Protein AF-A0A9Q0BCZ9-F1 (afdb_monomer_lite)

Organism: NCBI:txid2686198

Sequence (174 aa):
MVPAHARDNSTVIPVLLLKTESIPTDAYRELFSSAADPVFDPRFVPVLQHRFEDTGLANFENLISHKQISDDVVSKYGGIIFTSQRAVEAFTKLVNESTGCDGMLKGLGILDPQTGQALPTEERRSRTYVVTIGPTTQQFLRDSFGFEPDASAEKPSPQGVWESIQNHRNSRTR

Secondary structure (DSSP, 8-state):
-----------EEEEEE-SPPPSS--HHHHHHHH-BTTEEEEEE---------HHHHHHHHHHHHTT-BSSSTT-SBSEEEE-SHHHHHHHHHHHHHGGGSTTHHHHHTSB-TTT-SBPPGGG-SS--EEEEESHHHHHHHHHHHSPPPSEEESSSSHHHHHHHHHHHHHHT--

Radius of gyration: 24.17 Å; chains: 1; bounding box: 56×28×89 Å

Foldseek 3Di:
DDDDDDPPPQPEAEDEDAADADPPHHPVCVVQCPDRVNRYDYDYDHNDDDDDDVVVLVVVQVLLLQLLFFCDPNRVHHADEALDVSSVVSVLVSLVVCLVPQRRCVSQLQADSPPQAGDDPVSSPTDHAYEYEAPVSQVSCCVSHVDGGLFYFNHSDPVSRVVRVVVSVVVVVD

Structure (mmCIF, N/CA/C/O backbone):
data_AF-A0A9Q0BCZ9-F1
#
_entry.id   AF-A0A9Q0BCZ9-F1
#
loop_
_atom_site.group_PDB
_atom_site.id
_atom_site.type_symbol
_atom_site.label_atom_id
_atom_site.label_alt_id
_atom_site.label_comp_id
_atom_site.label_asym_id
_atom_site.label_entity_id
_atom_site.label_seq_id
_atom_site.pdbx_PDB_ins_code
_atom_site.Cartn_x
_atom_site.Cartn_y
_atom_site.Cartn_z
_atom_site.occupancy
_atom_site.B_iso_or_equiv
_atom_site.auth_seq_id
_atom_site.auth_comp_id
_atom_site.auth_asym_id
_atom_site.auth_atom_id
_atom_site.pdbx_PDB_model_num
ATOM 1 N N . MET A 1 1 ? 32.963 -13.411 -62.366 1.00 37.75 1 MET A N 1
ATOM 2 C CA . MET A 1 1 ? 33.061 -12.272 -61.431 1.00 37.75 1 MET A CA 1
ATOM 3 C C . MET A 1 1 ? 31.634 -11.876 -61.078 1.00 37.75 1 MET A C 1
ATOM 5 O O . MET A 1 1 ? 30.936 -11.377 -61.946 1.00 37.75 1 MET A O 1
ATOM 9 N N . VAL A 1 2 ? 31.159 -12.255 -59.889 1.00 36.53 2 VAL A N 1
ATOM 10 C CA . VAL A 1 2 ? 29.781 -12.016 -59.408 1.00 36.53 2 VAL A CA 1
ATOM 11 C C . VAL A 1 2 ? 29.859 -10.906 -58.350 1.00 36.53 2 VAL A C 1
ATOM 13 O O . VAL A 1 2 ? 30.823 -10.929 -57.581 1.00 36.53 2 VAL A O 1
ATOM 16 N N . PRO A 1 3 ? 28.943 -9.918 -58.306 1.00 42.47 3 PRO A N 1
ATOM 17 C CA . PRO A 1 3 ? 29.076 -8.784 -57.397 1.00 42.47 3 PRO A CA 1
ATOM 18 C C . PRO A 1 3 ? 28.931 -9.241 -55.945 1.00 42.47 3 PRO A C 1
ATOM 20 O O . PRO A 1 3 ? 28.056 -10.044 -55.623 1.00 42.47 3 PRO A O 1
ATOM 23 N N . ALA A 1 4 ? 29.783 -8.707 -55.071 1.00 43.56 4 ALA A N 1
ATOM 24 C CA . ALA A 1 4 ? 29.670 -8.889 -53.635 1.00 43.56 4 ALA A CA 1
ATOM 25 C C . ALA A 1 4 ? 28.330 -8.313 -53.152 1.00 43.56 4 ALA A C 1
ATOM 27 O O . ALA A 1 4 ? 28.047 -7.132 -53.352 1.00 43.56 4 ALA A O 1
ATOM 28 N N . HIS A 1 5 ? 27.503 -9.146 -52.520 1.00 42.38 5 HIS A N 1
ATOM 29 C CA . HIS A 1 5 ? 26.368 -8.668 -51.742 1.00 42.38 5 HIS A CA 1
ATOM 30 C C . HIS A 1 5 ? 26.903 -7.786 -50.613 1.00 42.38 5 HIS A C 1
ATOM 32 O O . HIS A 1 5 ? 27.572 -8.272 -49.699 1.00 42.38 5 HIS A O 1
ATOM 38 N N . ALA A 1 6 ? 26.634 -6.483 -50.704 1.00 45.16 6 ALA A N 1
ATOM 39 C CA . ALA A 1 6 ? 26.772 -5.574 -49.582 1.00 45.16 6 ALA A CA 1
ATOM 40 C C . ALA A 1 6 ? 25.932 -6.142 -48.431 1.00 45.16 6 ALA A C 1
ATOM 42 O O . ALA A 1 6 ? 24.726 -6.338 -48.577 1.00 45.16 6 ALA A O 1
ATOM 43 N N . ARG A 1 7 ? 26.581 -6.489 -47.317 1.00 46.19 7 ARG A N 1
ATOM 44 C CA . ARG A 1 7 ? 25.869 -6.842 -46.091 1.00 46.19 7 ARG A CA 1
ATOM 45 C C . ARG A 1 7 ? 25.206 -5.568 -45.588 1.00 46.19 7 ARG A C 1
ATOM 47 O O . ARG A 1 7 ? 25.903 -4.625 -45.227 1.00 46.19 7 ARG A O 1
ATOM 54 N N . ASP A 1 8 ? 23.883 -5.550 -45.617 1.00 54.41 8 ASP A N 1
ATOM 55 C CA . ASP A 1 8 ? 23.080 -4.558 -44.917 1.00 54.41 8 ASP A CA 1
ATOM 56 C C . ASP A 1 8 ? 23.376 -4.700 -43.416 1.00 54.41 8 ASP A C 1
ATOM 58 O O . ASP A 1 8 ? 23.140 -5.757 -42.829 1.00 54.41 8 ASP A O 1
ATOM 62 N N . ASN A 1 9 ? 24.051 -3.708 -42.835 1.00 55.34 9 ASN A N 1
ATOM 63 C CA . ASN A 1 9 ? 24.723 -3.838 -41.540 1.00 55.34 9 ASN A CA 1
ATOM 64 C C . ASN A 1 9 ? 23.962 -3.155 -40.394 1.00 55.34 9 ASN A C 1
ATOM 66 O O . ASN A 1 9 ? 24.566 -2.847 -39.371 1.00 55.34 9 ASN A O 1
ATOM 70 N N . SER A 1 10 ? 22.648 -2.934 -40.518 1.00 61.19 10 SER A N 1
ATOM 71 C CA . SER A 1 10 ? 21.818 -2.579 -39.362 1.00 61.19 10 SER A CA 1
ATOM 72 C C . SER A 1 10 ? 21.492 -3.849 -38.571 1.00 61.19 10 SER A C 1
ATOM 74 O O . SER A 1 10 ? 20.451 -4.483 -38.763 1.00 61.19 10 SER A O 1
ATOM 76 N N . THR A 1 11 ? 22.410 -4.277 -37.706 1.00 78.12 11 THR A N 1
ATOM 77 C CA . THR A 1 11 ? 22.165 -5.388 -36.780 1.00 78.12 11 THR A CA 1
ATOM 78 C C . THR A 1 11 ? 21.090 -4.982 -35.780 1.00 78.12 11 THR A C 1
ATOM 80 O O . THR A 1 11 ? 21.374 -4.284 -34.809 1.00 78.12 11 THR A O 1
ATOM 83 N N . VAL A 1 12 ? 19.853 -5.413 -36.031 1.00 88.81 12 VAL A N 1
ATOM 84 C CA . VAL A 1 12 ? 18.756 -5.297 -35.069 1.00 88.81 12 VAL A CA 1
ATOM 85 C C . VAL A 1 12 ? 18.973 -6.327 -33.962 1.00 88.81 12 VAL A C 1
ATOM 87 O O . VAL A 1 12 ? 19.030 -7.530 -34.228 1.00 88.81 12 VAL A O 1
ATOM 90 N N . ILE A 1 13 ? 19.097 -5.866 -32.721 1.00 93.94 13 ILE A N 1
ATOM 91 C CA . ILE A 1 13 ? 19.322 -6.705 -31.544 1.00 93.94 13 ILE A CA 1
ATOM 92 C C . ILE A 1 13 ? 18.010 -6.821 -30.755 1.00 93.94 13 ILE A C 1
ATOM 94 O O . ILE A 1 13 ? 17.564 -5.831 -30.170 1.00 93.94 13 ILE A O 1
ATOM 98 N N . PRO A 1 14 ? 17.382 -8.009 -30.684 1.00 93.81 14 PRO A N 1
ATOM 99 C CA . PRO A 1 14 ? 16.197 -8.201 -29.859 1.00 93.81 14 PRO A CA 1
ATOM 100 C C . PRO A 1 14 ? 16.554 -8.162 -28.367 1.00 93.81 14 PRO A C 1
ATOM 102 O O . PRO A 1 14 ? 17.489 -8.833 -27.926 1.00 93.81 14 PRO A O 1
ATOM 105 N N . VAL A 1 15 ? 15.776 -7.419 -27.578 1.00 94.88 15 VAL A N 1
ATOM 106 C CA . VAL A 1 15 ? 15.953 -7.279 -26.124 1.00 94.88 15 VAL A CA 1
ATOM 107 C C . VAL A 1 15 ? 14.682 -7.731 -25.418 1.00 94.88 15 VAL A C 1
ATOM 109 O O . VAL A 1 15 ? 13.626 -7.126 -25.583 1.00 94.88 15 VAL A O 1
ATOM 112 N N . LEU A 1 16 ? 14.767 -8.790 -24.611 1.00 96.31 16 LEU A N 1
ATOM 113 C CA . LEU A 1 16 ? 13.641 -9.228 -23.786 1.00 96.31 16 LEU A CA 1
ATOM 114 C C . LEU A 1 16 ? 13.569 -8.397 -22.503 1.00 96.31 16 LEU A C 1
ATOM 116 O O . LEU A 1 16 ? 14.488 -8.410 -21.686 1.00 96.31 16 LEU A O 1
ATOM 120 N N . LEU A 1 17 ? 12.447 -7.712 -22.310 1.00 95.00 17 LEU A N 1
ATOM 121 C CA . LEU A 1 17 ? 12.127 -6.966 -21.102 1.00 95.00 17 LEU A CA 1
ATOM 122 C C . LEU A 1 17 ? 11.196 -7.815 -20.235 1.00 95.00 17 LEU A C 1
ATOM 124 O O . LEU A 1 17 ? 10.010 -7.950 -20.525 1.00 95.00 17 LEU A O 1
ATOM 128 N N . LEU A 1 18 ? 11.740 -8.390 -19.163 1.00 93.69 18 LEU A N 1
ATOM 129 C CA . LEU A 1 18 ? 11.027 -9.245 -18.208 1.00 93.69 18 LEU A CA 1
ATOM 130 C C . LEU A 1 18 ? 10.148 -8.429 -17.241 1.00 93.69 18 LEU A C 1
ATOM 132 O O . LEU A 1 18 ? 10.306 -8.478 -16.021 1.00 93.69 18 LEU A O 1
ATOM 136 N N . LYS A 1 19 ? 9.238 -7.632 -17.796 1.00 90.44 19 LYS A N 1
ATOM 137 C CA . LYS A 1 19 ? 8.300 -6.779 -17.065 1.00 90.44 19 LYS A CA 1
ATOM 138 C C . LYS A 1 19 ? 6.989 -6.653 -17.830 1.00 90.44 19 LYS A C 1
ATOM 140 O O . LYS A 1 19 ? 6.928 -6.862 -19.040 1.00 90.44 19 LYS A O 1
ATOM 145 N N . THR A 1 20 ? 5.943 -6.262 -17.116 1.00 89.44 20 THR A N 1
ATOM 146 C CA . THR A 1 20 ? 4.719 -5.756 -17.741 1.00 89.44 20 THR A CA 1
ATOM 147 C C . THR A 1 20 ? 5.001 -4.365 -18.299 1.00 89.44 20 THR A C 1
ATOM 149 O O . THR A 1 20 ? 5.605 -3.544 -17.608 1.00 89.44 20 THR A O 1
ATOM 152 N N . GLU A 1 21 ? 4.600 -4.120 -19.542 1.00 90.25 21 GLU A N 1
ATOM 153 C CA . GLU A 1 21 ? 4.712 -2.808 -20.179 1.00 90.25 21 GLU A CA 1
ATOM 154 C C . GLU A 1 21 ? 3.914 -1.755 -19.397 1.00 90.25 21 GLU A C 1
ATOM 156 O O . GLU A 1 21 ? 2.759 -1.981 -19.028 1.00 90.25 21 GLU A O 1
ATOM 161 N N . SER A 1 22 ? 4.553 -0.623 -19.104 1.00 87.06 22 SER A N 1
ATOM 162 C CA . SER A 1 22 ? 3.907 0.526 -18.470 1.00 87.06 22 SER A CA 1
ATOM 163 C C . SER A 1 22 ? 2.984 1.243 -19.470 1.00 87.06 22 SER A C 1
ATOM 165 O O . SER A 1 22 ? 3.300 1.343 -20.651 1.00 87.06 22 SER A O 1
ATOM 167 N N . ILE A 1 23 ? 1.845 1.760 -18.997 1.00 84.31 23 ILE A N 1
ATOM 168 C CA . ILE A 1 23 ? 0.837 2.477 -19.804 1.00 84.31 23 ILE A CA 1
ATOM 169 C C . ILE A 1 23 ? 0.656 3.888 -19.210 1.00 84.31 23 ILE A C 1
ATOM 171 O O . ILE A 1 23 ? 0.598 3.996 -17.982 1.00 84.31 23 ILE A O 1
ATOM 175 N N . PRO A 1 24 ? 0.546 4.965 -20.024 1.00 84.69 24 PRO A N 1
ATOM 176 C CA . PRO A 1 24 ? 0.441 4.982 -21.492 1.00 84.69 24 PRO A CA 1
ATOM 177 C C . PRO A 1 24 ? 1.772 4.842 -22.239 1.00 84.69 24 PRO A C 1
ATOM 179 O O . PRO A 1 24 ? 1.753 4.523 -23.425 1.00 84.69 24 PRO A O 1
ATOM 182 N N . THR A 1 25 ? 2.903 5.064 -21.570 1.00 88.12 25 THR A N 1
ATOM 183 C CA . THR A 1 25 ? 4.236 4.915 -22.161 1.00 88.12 25 THR A CA 1
ATOM 184 C C . THR A 1 25 ? 5.178 4.139 -21.245 1.00 88.12 25 THR A C 1
ATOM 186 O O . THR A 1 25 ? 4.971 4.046 -20.030 1.00 88.12 25 THR A O 1
ATOM 189 N N . ASP A 1 26 ? 6.231 3.576 -21.843 1.00 93.94 26 ASP A N 1
ATOM 190 C CA . ASP A 1 26 ? 7.248 2.797 -21.148 1.00 93.94 26 ASP A CA 1
ATOM 191 C C . ASP A 1 26 ? 8.647 3.348 -21.429 1.00 93.94 26 ASP A C 1
ATOM 193 O O . ASP A 1 26 ? 9.142 3.281 -22.555 1.00 93.94 26 ASP A O 1
ATOM 197 N N . ALA A 1 27 ? 9.309 3.841 -20.382 1.00 94.25 27 ALA A N 1
ATOM 198 C CA . ALA A 1 27 ? 10.635 4.443 -20.487 1.00 94.25 27 ALA A CA 1
ATOM 199 C C . ALA A 1 27 ? 11.697 3.486 -21.065 1.00 94.25 27 ALA A C 1
ATOM 201 O O . ALA A 1 27 ? 12.620 3.937 -21.740 1.00 94.25 27 ALA A O 1
ATOM 202 N N . TYR A 1 28 ? 11.578 2.167 -20.848 1.00 94.62 28 TYR A N 1
ATOM 203 C CA . TYR A 1 28 ? 12.498 1.204 -21.461 1.00 94.62 28 TYR A CA 1
ATOM 204 C C . TYR A 1 28 ? 12.233 1.081 -22.959 1.00 94.62 28 TYR A C 1
ATOM 206 O O . TYR A 1 28 ? 13.179 1.059 -23.741 1.00 94.62 28 TYR A O 1
ATOM 214 N N . ARG A 1 29 ? 10.962 1.038 -23.380 1.00 94.44 29 ARG A N 1
ATOM 215 C CA . ARG A 1 29 ? 10.627 1.026 -24.810 1.00 94.44 29 ARG A CA 1
ATOM 216 C C . ARG A 1 29 ? 11.178 2.268 -25.494 1.00 94.44 29 ARG A C 1
ATOM 218 O O . ARG A 1 29 ? 11.847 2.128 -26.513 1.00 94.44 29 ARG A O 1
ATOM 225 N N . GLU A 1 30 ? 10.911 3.447 -24.942 1.00 94.31 30 GLU A N 1
ATOM 226 C CA . GLU A 1 30 ? 11.359 4.724 -25.507 1.00 94.31 30 GLU A CA 1
ATOM 227 C C . GLU A 1 30 ? 12.884 4.767 -25.632 1.00 94.31 30 GLU A C 1
ATOM 229 O O . GLU A 1 30 ? 13.409 5.036 -26.710 1.00 94.31 30 GLU A O 1
ATOM 234 N N . LEU A 1 31 ? 13.597 4.404 -24.562 1.00 94.62 31 LEU A N 1
ATOM 235 C CA . LEU A 1 31 ? 15.054 4.422 -24.539 1.00 94.62 31 LEU A CA 1
ATOM 236 C C . LEU A 1 31 ? 15.666 3.442 -25.549 1.00 94.62 31 LEU A C 1
ATOM 238 O O . LEU A 1 31 ? 16.479 3.851 -26.375 1.00 94.62 31 LEU A O 1
ATOM 242 N N . PHE A 1 32 ? 15.270 2.166 -25.519 1.00 93.38 32 PHE A N 1
ATOM 243 C CA . PHE A 1 32 ? 15.857 1.148 -26.398 1.00 93.38 32 PHE A CA 1
ATOM 244 C C . PHE A 1 32 ? 15.471 1.360 -27.867 1.00 93.38 32 PHE A C 1
ATOM 246 O O . PHE A 1 32 ? 16.305 1.150 -28.741 1.00 93.38 32 PHE A O 1
ATOM 253 N N . SER A 1 33 ? 14.260 1.849 -28.147 1.00 90.75 33 SER A N 1
ATOM 254 C CA . SER A 1 33 ? 13.833 2.146 -29.525 1.00 90.75 33 SER A CA 1
ATOM 255 C C . SER A 1 33 ? 14.484 3.415 -30.091 1.00 90.75 33 SER A C 1
ATOM 257 O O . SER A 1 33 ? 14.473 3.611 -31.302 1.00 90.75 33 SER A O 1
ATOM 259 N N . SER A 1 34 ? 15.035 4.288 -29.238 1.00 91.50 34 SER A N 1
ATOM 260 C CA . SER A 1 34 ? 15.708 5.525 -29.667 1.00 91.50 34 SER A CA 1
ATOM 261 C C . SER A 1 34 ? 17.162 5.327 -30.115 1.00 91.50 34 SER A C 1
ATOM 263 O O . SER A 1 34 ? 17.737 6.220 -30.738 1.00 91.50 34 SER A O 1
ATOM 265 N N . ALA A 1 35 ? 17.772 4.177 -29.809 1.00 87.06 35 ALA A N 1
ATOM 266 C CA . ALA A 1 35 ? 19.156 3.892 -30.170 1.00 87.06 35 ALA A CA 1
ATOM 267 C C . ALA A 1 35 ? 19.287 3.596 -31.673 1.00 87.06 35 ALA A C 1
ATOM 269 O O . ALA A 1 35 ? 18.610 2.718 -32.207 1.00 87.06 35 ALA A O 1
ATOM 270 N N . ALA A 1 36 ? 20.178 4.326 -32.349 1.00 82.62 36 ALA A N 1
ATOM 271 C CA . ALA A 1 36 ? 20.363 4.214 -33.795 1.00 82.62 36 ALA A CA 1
ATOM 272 C C . ALA A 1 36 ? 21.407 3.161 -34.210 1.00 82.62 36 ALA A C 1
ATOM 274 O O . ALA A 1 36 ? 21.309 2.625 -35.311 1.00 82.62 36 ALA A O 1
ATOM 275 N N . ASP A 1 37 ? 22.396 2.867 -33.357 1.00 86.25 37 ASP A N 1
ATOM 276 C CA . ASP A 1 37 ? 23.429 1.862 -33.634 1.00 86.25 37 ASP A CA 1
ATOM 277 C C . ASP A 1 37 ? 24.034 1.285 -32.328 1.00 86.25 37 ASP A C 1
ATOM 279 O O . ASP A 1 37 ? 24.646 2.038 -31.561 1.00 86.25 37 ASP A O 1
ATOM 283 N N . PRO A 1 38 ? 23.862 -0.022 -32.039 1.00 85.06 38 PRO A N 1
ATOM 284 C CA . PRO A 1 38 ? 22.998 -0.947 -32.768 1.00 85.06 38 PRO A CA 1
ATOM 285 C C . PRO A 1 38 ? 21.518 -0.587 -32.570 1.00 85.06 38 PRO A C 1
ATOM 287 O O . PRO A 1 38 ? 21.128 -0.013 -31.553 1.00 85.06 38 PRO A O 1
ATOM 290 N N . VAL A 1 39 ? 20.680 -0.955 -33.538 1.00 91.44 39 VAL A N 1
ATOM 291 C CA . VAL A 1 39 ? 19.224 -0.815 -33.411 1.00 91.44 39 VAL A CA 1
ATOM 292 C C . VAL A 1 39 ? 18.726 -1.878 -32.434 1.00 91.44 39 VAL A C 1
ATOM 294 O O . VAL A 1 39 ? 18.948 -3.067 -32.663 1.00 91.44 39 VAL A O 1
ATOM 297 N N . PHE A 1 40 ? 18.040 -1.492 -31.358 1.00 94.31 40 PHE A N 1
ATOM 298 C CA . PHE A 1 40 ? 17.412 -2.458 -30.453 1.00 94.31 40 PHE A CA 1
ATOM 299 C C . PHE A 1 40 ? 15.930 -2.660 -30.778 1.00 94.31 40 PHE A C 1
ATOM 301 O O . PHE A 1 40 ? 15.218 -1.727 -31.136 1.00 94.31 40 PHE A O 1
ATOM 308 N N . ASP A 1 41 ? 15.460 -3.891 -30.589 1.00 93.75 41 ASP A N 1
ATOM 309 C CA . ASP A 1 41 ? 14.052 -4.280 -30.701 1.00 93.75 41 ASP A CA 1
ATOM 310 C C . ASP A 1 41 ? 13.545 -4.773 -29.327 1.00 93.75 41 ASP A C 1
ATOM 312 O O . ASP A 1 41 ? 13.701 -5.959 -29.001 1.00 93.75 41 ASP A O 1
ATOM 316 N N . PRO A 1 42 ? 13.020 -3.875 -28.463 1.00 95.31 42 PRO A N 1
ATOM 317 C CA . PRO A 1 42 ? 12.541 -4.236 -27.132 1.00 95.31 42 PRO A CA 1
ATOM 318 C C . PRO A 1 42 ? 11.207 -4.996 -27.186 1.00 95.31 42 PRO A C 1
ATOM 320 O O . PRO A 1 42 ? 10.200 -4.510 -27.706 1.00 95.31 42 PRO A O 1
ATOM 323 N N . ARG A 1 43 ? 11.174 -6.177 -26.562 1.00 95.62 43 ARG A N 1
ATOM 324 C CA . ARG A 1 43 ? 10.013 -7.076 -26.502 1.00 95.62 43 ARG A CA 1
ATOM 325 C C . ARG A 1 43 ? 9.660 -7.396 -25.055 1.00 95.62 43 ARG A C 1
ATOM 327 O O . ARG A 1 43 ? 10.482 -7.931 -24.315 1.00 95.62 43 ARG A O 1
ATOM 334 N N . PHE A 1 44 ? 8.430 -7.096 -24.655 1.00 95.12 44 PHE A N 1
ATOM 335 C CA . PHE A 1 44 ? 7.964 -7.314 -23.287 1.00 95.12 44 PHE A CA 1
ATOM 336 C C . PHE A 1 44 ? 7.539 -8.764 -23.057 1.00 95.12 44 PHE A C 1
ATOM 338 O O . PHE A 1 44 ? 6.797 -9.346 -23.847 1.00 95.12 44 PHE A O 1
ATOM 345 N N . VAL A 1 45 ? 7.984 -9.324 -21.935 1.00 94.75 45 VAL A N 1
ATOM 346 C CA . VAL A 1 45 ? 7.564 -10.625 -21.413 1.00 94.75 45 VAL A CA 1
ATOM 347 C C . VAL A 1 45 ? 7.035 -10.394 -19.996 1.00 94.75 45 VAL A C 1
ATOM 349 O O . VAL A 1 45 ? 7.830 -10.224 -19.068 1.00 94.75 45 VAL A O 1
ATOM 352 N N . PRO A 1 46 ? 5.705 -10.359 -19.795 1.00 88.31 46 PRO A N 1
ATOM 353 C CA . PRO A 1 46 ? 5.122 -10.184 -18.469 1.00 88.31 46 PRO A CA 1
ATOM 354 C C . PRO A 1 46 ? 5.478 -11.368 -17.559 1.00 88.31 46 PRO A C 1
ATOM 356 O O . PRO A 1 46 ? 5.092 -12.500 -17.840 1.00 88.31 46 PRO A O 1
ATOM 359 N N . VAL A 1 47 ? 6.206 -11.113 -16.466 1.00 83.56 47 VAL A N 1
ATOM 360 C CA . VAL A 1 47 ? 6.673 -12.175 -15.548 1.00 83.56 47 VAL A CA 1
ATOM 361 C C . VAL A 1 47 ? 5.769 -12.351 -14.328 1.00 83.56 47 VAL A C 1
ATOM 363 O O . VAL A 1 47 ? 5.629 -13.461 -13.824 1.00 83.56 47 VAL A O 1
ATOM 366 N N . LEU A 1 48 ? 5.122 -11.282 -13.858 1.00 82.44 48 LEU A N 1
ATOM 367 C CA . LEU A 1 48 ? 4.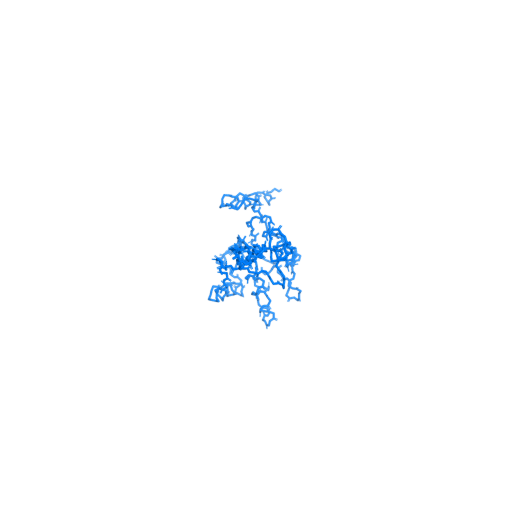232 -11.313 -12.695 1.00 82.44 48 LEU A CA 1
ATOM 368 C C . LEU A 1 48 ? 2.913 -10.613 -13.025 1.00 82.44 48 LEU A C 1
ATOM 370 O O . LEU A 1 48 ? 2.906 -9.467 -13.475 1.00 82.44 48 LEU A O 1
ATOM 374 N N . GLN A 1 49 ? 1.794 -11.288 -12.760 1.00 78.19 49 GLN A N 1
ATOM 375 C CA . GLN A 1 49 ? 0.460 -10.691 -12.798 1.00 78.19 49 GLN A CA 1
ATOM 376 C C . GLN A 1 49 ? -0.068 -10.558 -11.372 1.00 78.19 49 GLN A C 1
ATOM 378 O O . GLN A 1 49 ? -0.186 -11.549 -10.658 1.00 78.19 49 GLN A O 1
ATOM 383 N N . HIS A 1 50 ? -0.414 -9.336 -10.978 1.00 79.56 50 HIS A N 1
ATOM 384 C CA . HIS A 1 50 ? -1.129 -9.077 -9.734 1.00 79.56 50 HIS A CA 1
ATOM 385 C C . HIS A 1 50 ? -2.598 -8.890 -10.092 1.00 79.56 50 HIS A C 1
ATOM 387 O O . HIS A 1 50 ? -2.935 -8.004 -10.876 1.00 79.56 50 HIS A O 1
ATOM 393 N N . ARG A 1 51 ? -3.460 -9.751 -9.558 1.00 87.88 51 ARG A N 1
ATOM 394 C CA . AR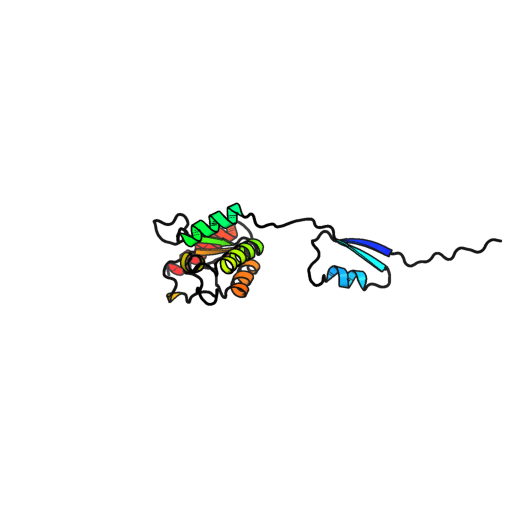G A 1 51 ? -4.911 -9.618 -9.672 1.00 87.88 51 ARG A CA 1
ATOM 395 C C . ARG A 1 51 ? -5.473 -9.481 -8.276 1.00 87.88 51 ARG A C 1
ATOM 397 O O . ARG A 1 51 ? -5.005 -10.155 -7.359 1.00 87.88 51 ARG A O 1
ATOM 404 N N . PHE A 1 52 ? -6.458 -8.611 -8.130 1.00 90.19 52 PHE A N 1
ATOM 405 C CA . PHE A 1 52 ? -7.263 -8.635 -6.926 1.00 90.19 52 PHE A CA 1
ATOM 406 C C . PHE A 1 52 ? -8.048 -9.940 -6.882 1.00 90.19 52 PHE A C 1
ATOM 408 O O . PHE A 1 52 ? -8.488 -10.440 -7.917 1.00 90.19 52 PHE A O 1
ATOM 415 N N . GLU A 1 53 ? -8.165 -10.502 -5.688 1.00 91.62 53 GLU A N 1
ATOM 416 C CA . GLU A 1 53 ? -9.011 -11.658 -5.451 1.00 91.62 53 GLU A CA 1
ATOM 417 C C . GLU A 1 53 ? -10.319 -11.133 -4.846 1.00 91.62 53 GLU A C 1
ATOM 419 O O . GLU A 1 53 ? -10.318 -10.524 -3.771 1.00 91.62 53 GLU A O 1
ATOM 424 N N . ASP A 1 54 ? -11.417 -11.304 -5.583 1.00 89.69 54 ASP A N 1
ATOM 425 C CA . ASP A 1 54 ? -12.699 -10.671 -5.268 1.00 89.69 54 ASP A CA 1
ATOM 426 C C . ASP A 1 54 ? -13.329 -11.216 -3.974 1.00 89.69 54 ASP A C 1
ATOM 428 O O . ASP A 1 54 ? -13.931 -10.457 -3.218 1.00 89.69 54 ASP A O 1
ATOM 432 N N . THR A 1 55 ? -13.142 -12.500 -3.655 1.00 92.38 55 THR A N 1
ATOM 433 C CA . THR A 1 55 ? -13.628 -13.123 -2.410 1.00 92.38 55 THR A CA 1
ATOM 434 C C . THR A 1 55 ? -12.950 -12.529 -1.170 1.00 92.38 55 THR A C 1
ATOM 436 O O . THR A 1 55 ? -13.589 -12.257 -0.154 1.00 92.38 55 THR A O 1
ATOM 439 N N . GLY A 1 56 ? -11.638 -12.323 -1.226 1.00 91.25 56 GLY A N 1
ATOM 440 C CA . GLY A 1 56 ? -10.805 -11.745 -0.187 1.00 91.25 56 GLY A CA 1
ATOM 441 C C . GLY A 1 56 ? -11.119 -10.270 -0.001 1.00 91.25 56 GLY A C 1
ATOM 442 O O . GLY A 1 56 ? -11.245 -9.824 1.139 1.00 91.25 56 GLY A O 1
ATOM 443 N N . LEU A 1 57 ? -11.325 -9.540 -1.101 1.00 90.25 57 LEU A N 1
ATOM 444 C CA . LEU A 1 57 ? -11.807 -8.162 -1.061 1.00 90.25 57 LEU A CA 1
ATOM 445 C C . LEU A 1 57 ? -13.203 -8.063 -0.438 1.00 90.25 57 LEU A C 1
ATOM 447 O O . LEU A 1 57 ? -13.379 -7.260 0.471 1.00 90.25 57 LEU A O 1
ATOM 451 N N . ALA A 1 58 ? -14.149 -8.922 -0.825 1.00 89.56 58 ALA A N 1
ATOM 452 C CA . ALA A 1 58 ? -15.489 -8.955 -0.238 1.00 89.56 58 ALA A CA 1
ATOM 453 C C . ALA A 1 58 ? -15.456 -9.302 1.262 1.00 89.56 58 ALA A C 1
ATOM 455 O O . ALA A 1 58 ? -16.181 -8.724 2.072 1.00 89.56 58 ALA A O 1
ATOM 456 N N . ASN A 1 59 ? -14.589 -10.228 1.679 1.00 91.00 59 ASN A N 1
ATOM 457 C CA . ASN A 1 59 ? -14.387 -10.532 3.097 1.00 91.00 59 ASN A CA 1
ATOM 458 C C . ASN A 1 59 ? -13.823 -9.329 3.862 1.00 91.00 59 ASN A C 1
ATOM 460 O O . ASN A 1 59 ? -14.247 -9.052 4.984 1.00 91.00 59 ASN A O 1
ATOM 464 N N . PHE A 1 60 ? -12.872 -8.610 3.269 1.00 90.06 60 PHE A N 1
ATOM 465 C CA . PHE A 1 60 ? -12.274 -7.432 3.883 1.00 90.06 60 PHE A CA 1
ATOM 466 C C . PHE A 1 60 ? -13.258 -6.256 3.961 1.00 90.06 60 PHE A C 1
ATOM 468 O O . PHE A 1 60 ? -13.390 -5.644 5.020 1.00 90.06 60 PHE A O 1
ATOM 475 N N . GLU A 1 61 ? -14.028 -6.012 2.901 1.00 86.81 61 GLU A N 1
ATOM 476 C CA . GLU A 1 61 ? -15.162 -5.082 2.878 1.00 86.81 61 GLU A CA 1
ATOM 477 C C . GLU A 1 61 ? -16.171 -5.391 3.988 1.00 86.81 61 GLU A C 1
ATOM 479 O O . GLU A 1 61 ? -16.609 -4.484 4.700 1.00 86.81 61 GLU A O 1
ATOM 484 N N . ASN A 1 62 ? -16.505 -6.669 4.189 1.00 87.19 62 ASN A N 1
ATOM 485 C CA . ASN A 1 62 ? -17.386 -7.083 5.275 1.00 87.19 62 ASN A CA 1
ATOM 486 C C . ASN A 1 62 ? -16.799 -6.739 6.651 1.00 87.19 62 ASN A C 1
ATOM 488 O O . ASN A 1 62 ? -17.525 -6.229 7.503 1.00 87.19 62 ASN A O 1
ATOM 492 N N . LEU A 1 63 ? -15.502 -6.971 6.883 1.00 88.62 63 LEU A N 1
ATOM 493 C CA . LEU A 1 63 ? -14.853 -6.610 8.151 1.00 88.62 63 LEU A CA 1
ATOM 494 C C . LEU A 1 63 ? -14.910 -5.102 8.412 1.00 88.62 63 LEU A C 1
ATOM 496 O O . LEU A 1 63 ? -15.226 -4.687 9.527 1.00 88.62 63 LEU A O 1
ATOM 500 N N . ILE A 1 64 ? -14.635 -4.298 7.385 1.00 82.25 64 ILE A N 1
ATOM 501 C CA . ILE A 1 64 ? -14.691 -2.839 7.460 1.00 82.25 64 ILE A CA 1
ATOM 502 C C . ILE A 1 64 ? -16.124 -2.377 7.753 1.00 82.25 64 ILE A C 1
ATOM 504 O O . ILE A 1 64 ? -16.358 -1.672 8.733 1.00 82.25 64 ILE A O 1
ATOM 508 N N . SER A 1 65 ? -17.096 -2.821 6.956 1.00 80.12 65 SER A N 1
ATOM 509 C CA . SER A 1 65 ? -18.495 -2.381 7.050 1.00 80.12 65 SER A CA 1
ATOM 510 C C . SER A 1 65 ? -19.141 -2.727 8.395 1.00 80.12 65 SER A C 1
ATOM 512 O O . SER A 1 65 ? -19.968 -1.971 8.902 1.00 80.12 65 SER A O 1
ATOM 514 N N . HIS A 1 66 ? -18.727 -3.837 9.013 1.00 82.94 66 HIS A N 1
ATOM 515 C CA . HIS A 1 66 ? -19.201 -4.272 10.331 1.00 82.94 66 HIS A CA 1
ATOM 516 C C . HIS A 1 66 ? -18.327 -3.775 11.496 1.00 82.94 66 HIS A C 1
ATOM 518 O O . HIS A 1 66 ? -18.476 -4.275 12.615 1.00 82.94 66 HIS A O 1
ATOM 524 N N . LYS A 1 67 ? -17.409 -2.825 11.256 1.00 81.94 67 LYS A N 1
ATOM 525 C CA . LYS A 1 67 ? -16.510 -2.242 12.272 1.00 81.94 67 LYS A CA 1
ATOM 526 C C . LYS A 1 67 ? -15.719 -3.293 13.062 1.00 81.94 67 LYS A C 1
ATOM 528 O O . LYS A 1 67 ? -15.519 -3.163 14.262 1.00 81.94 67 LYS A O 1
ATOM 533 N N . GLN A 1 68 ? -15.282 -4.360 12.392 1.00 89.19 68 GLN A N 1
ATOM 534 C CA . GLN A 1 68 ? -14.568 -5.486 13.014 1.00 89.19 68 GLN A CA 1
ATOM 535 C C . GLN A 1 68 ? -13.054 -5.268 13.111 1.00 89.19 68 GLN A C 1
ATOM 537 O O . GLN A 1 68 ? -12.320 -6.187 13.483 1.00 89.19 68 GLN A O 1
ATOM 542 N N . ILE A 1 69 ? -12.588 -4.075 12.743 1.00 88.88 69 ILE A N 1
ATOM 543 C CA . ILE A 1 69 ? -11.194 -3.657 12.819 1.00 88.88 69 ILE A CA 1
ATOM 544 C C . ILE A 1 69 ? -11.164 -2.363 13.629 1.00 88.88 69 ILE A C 1
ATOM 546 O 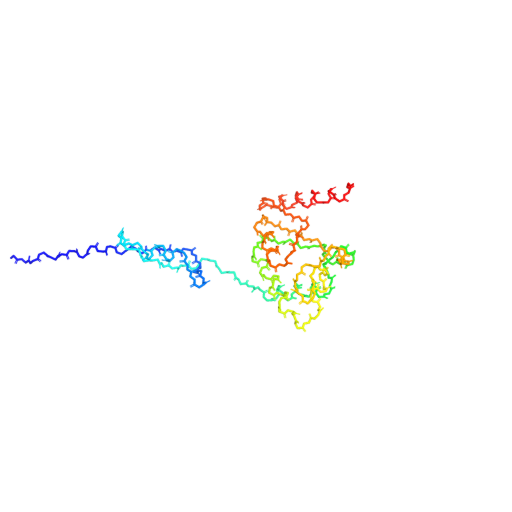O . ILE A 1 69 ? -11.507 -1.313 13.097 1.00 88.88 69 ILE A O 1
ATOM 550 N N . SER A 1 70 ? -10.820 -2.450 14.912 1.00 85.75 70 SER A N 1
ATOM 551 C CA . SER A 1 70 ? -10.653 -1.301 15.808 1.00 85.75 70 SER A CA 1
ATOM 552 C C . SER A 1 70 ? -9.961 -1.726 17.106 1.00 85.75 70 SER A C 1
ATOM 554 O O . SER A 1 70 ? -9.740 -2.912 17.336 1.00 85.75 70 SER A O 1
ATOM 556 N N . ASP A 1 71 ? -9.638 -0.774 17.977 1.00 81.94 71 ASP A N 1
ATOM 557 C CA . ASP A 1 71 ? -9.095 -1.033 19.313 1.00 81.94 71 ASP A CA 1
ATOM 558 C C . ASP A 1 71 ? -10.141 -1.494 20.352 1.00 81.94 71 ASP A C 1
ATOM 560 O O . ASP A 1 71 ? -9.797 -1.684 21.519 1.00 81.94 71 ASP A O 1
ATOM 564 N N . ASP A 1 72 ? -11.396 -1.716 19.945 1.00 82.25 72 ASP A N 1
ATOM 565 C CA . ASP A 1 72 ? -12.452 -2.262 20.802 1.00 82.25 72 ASP A CA 1
ATOM 566 C C . ASP A 1 72 ? -12.235 -3.761 21.099 1.00 82.25 72 ASP A C 1
ATOM 568 O O . ASP A 1 72 ? -11.896 -4.555 20.221 1.00 82.25 72 ASP A O 1
ATOM 572 N N . VAL A 1 73 ? -12.518 -4.168 22.339 1.00 79.38 73 VAL A N 1
ATOM 573 C CA . VAL A 1 73 ? -12.452 -5.551 22.838 1.00 79.38 73 VAL A CA 1
ATOM 574 C C . VAL A 1 73 ? -13.345 -6.502 22.036 1.00 79.38 73 VAL A C 1
ATOM 576 O O . VAL A 1 73 ? -13.026 -7.685 21.925 1.00 79.38 73 VAL A O 1
ATOM 579 N N . VAL A 1 74 ? -14.457 -6.014 21.475 1.00 84.81 74 VAL A N 1
ATOM 580 C CA . VAL A 1 74 ? -15.366 -6.848 20.666 1.00 84.81 74 VAL A CA 1
ATOM 581 C C . VAL A 1 74 ? -14.948 -6.965 19.197 1.00 84.81 74 VAL A C 1
ATOM 583 O O . VAL A 1 74 ? -15.543 -7.752 18.461 1.00 84.81 74 VAL A O 1
ATOM 586 N N . SER A 1 75 ? -13.948 -6.198 18.752 1.00 86.94 75 SER A N 1
ATOM 587 C CA . SER A 1 75 ? -13.470 -6.252 17.369 1.00 86.94 75 SER A CA 1
ATOM 588 C C . SER A 1 75 ? -12.631 -7.498 17.118 1.00 86.94 75 SER A C 1
ATOM 590 O O . SER A 1 75 ? -11.804 -7.903 17.933 1.00 86.94 75 SER A O 1
ATOM 592 N N . LYS A 1 76 ? -12.800 -8.095 15.937 1.00 91.19 76 LYS A N 1
ATOM 593 C CA . LYS A 1 76 ? -12.027 -9.274 15.531 1.00 91.19 76 LYS A CA 1
ATOM 594 C C . LYS A 1 76 ? -10.542 -8.962 15.313 1.00 91.19 76 LYS A C 1
ATOM 596 O O . LYS A 1 76 ? -9.698 -9.837 15.504 1.00 91.19 76 LYS A O 1
ATOM 601 N N . TYR A 1 77 ? -10.228 -7.740 14.890 1.00 92.94 77 TYR A N 1
ATOM 602 C CA . TYR A 1 77 ? -8.870 -7.286 14.607 1.00 92.94 77 TYR A CA 1
ATOM 603 C C . TYR A 1 77 ? -8.612 -5.910 15.223 1.00 92.94 77 TYR A C 1
ATOM 605 O O . TYR A 1 77 ? -9.502 -5.069 15.250 1.00 92.94 77 TYR A O 1
ATOM 613 N N . GLY A 1 78 ? -7.368 -5.669 15.651 1.00 89.19 78 GLY A N 1
ATOM 614 C CA . GLY A 1 78 ? -6.933 -4.382 16.215 1.00 89.19 78 GLY A CA 1
ATOM 615 C C . GLY A 1 78 ? -6.396 -3.372 15.195 1.00 89.19 78 GLY A C 1
ATOM 616 O O . GLY A 1 78 ? -6.232 -2.192 15.502 1.00 89.19 78 GLY A O 1
ATOM 617 N N . GLY A 1 79 ? -6.067 -3.823 13.983 1.00 90.00 79 GLY A N 1
ATOM 618 C CA . GLY A 1 79 ? -5.374 -2.990 13.008 1.00 90.00 79 GLY A CA 1
ATOM 619 C C . GLY A 1 79 ? -5.064 -3.683 11.688 1.00 90.00 79 GLY A C 1
ATOM 620 O O . GLY A 1 79 ? -5.416 -4.844 11.474 1.00 90.00 79 GLY A O 1
ATOM 621 N N . ILE A 1 80 ? -4.393 -2.944 10.806 1.00 92.44 80 ILE A N 1
ATOM 622 C CA . ILE A 1 80 ? -4.085 -3.306 9.422 1.00 92.44 80 ILE A CA 1
ATOM 623 C C . ILE A 1 80 ? -2.597 -3.064 9.162 1.00 92.44 80 ILE A C 1
ATOM 625 O O . ILE A 1 80 ? -2.054 -2.033 9.554 1.00 92.44 80 ILE A O 1
ATOM 629 N N . ILE A 1 81 ? -1.944 -3.996 8.463 1.00 93.94 81 ILE A N 1
ATOM 630 C CA . ILE A 1 81 ? -0.560 -3.844 8.000 1.00 93.94 81 ILE A CA 1
ATOM 631 C C . ILE A 1 81 ? -0.543 -3.846 6.469 1.00 93.94 81 ILE A C 1
ATOM 633 O O . ILE A 1 81 ? -0.884 -4.847 5.842 1.00 93.94 81 ILE A O 1
ATOM 637 N N . PHE A 1 82 ? -0.108 -2.743 5.865 1.00 94.12 82 PHE A N 1
ATOM 638 C CA . PHE A 1 82 ? 0.077 -2.617 4.423 1.00 94.12 82 PHE A CA 1
ATOM 639 C C . PHE A 1 82 ? 1.488 -3.044 4.033 1.00 94.12 82 PHE A C 1
ATOM 641 O O . PHE A 1 82 ? 2.473 -2.403 4.404 1.00 94.12 82 PHE A O 1
ATOM 648 N N . THR A 1 83 ? 1.588 -4.132 3.273 1.00 93.12 83 THR A N 1
ATOM 649 C CA . THR A 1 83 ? 2.878 -4.753 2.942 1.00 93.12 83 THR A CA 1
ATOM 650 C C . THR A 1 83 ? 3.436 -4.367 1.569 1.00 93.12 83 THR A C 1
ATOM 652 O O . THR A 1 83 ? 4.556 -4.732 1.225 1.00 93.12 83 THR A O 1
ATOM 655 N N . SER A 1 84 ? 2.661 -3.660 0.749 1.00 90.94 84 SER A N 1
ATOM 656 C CA . SER A 1 84 ? 3.103 -3.173 -0.557 1.00 90.94 84 SER A CA 1
ATOM 657 C C . SER A 1 84 ? 2.124 -2.144 -1.110 1.00 90.94 84 SER A C 1
ATOM 659 O O . SER A 1 84 ? 0.988 -2.036 -0.643 1.00 90.94 84 SER A O 1
ATOM 661 N N . GLN A 1 85 ? 2.526 -1.477 -2.191 1.00 88.19 85 GLN A N 1
ATOM 662 C CA . GLN A 1 85 ? 1.634 -0.648 -2.999 1.00 88.19 85 GLN A CA 1
ATOM 663 C C . GLN A 1 85 ? 0.369 -1.406 -3.442 1.00 88.19 85 GLN A C 1
ATOM 665 O O . GLN A 1 85 ? -0.713 -0.835 -3.417 1.00 88.19 85 GLN A O 1
ATOM 670 N N . ARG A 1 86 ? 0.457 -2.701 -3.787 1.00 90.25 86 ARG A N 1
ATOM 671 C CA . ARG A 1 86 ? -0.712 -3.475 -4.252 1.00 90.25 86 ARG A CA 1
ATOM 672 C C . ARG A 1 86 ? -1.775 -3.640 -3.170 1.00 90.25 86 ARG A C 1
ATOM 674 O O . ARG A 1 86 ? -2.961 -3.631 -3.481 1.00 90.25 86 ARG A O 1
ATOM 681 N N . ALA A 1 87 ? -1.362 -3.744 -1.906 1.00 91.56 87 ALA A N 1
ATOM 682 C CA . ALA A 1 87 ? -2.294 -3.756 -0.781 1.00 91.56 87 ALA A CA 1
ATOM 683 C C . ALA A 1 87 ? -2.998 -2.398 -0.618 1.00 91.56 87 ALA A C 1
ATOM 685 O O . ALA A 1 87 ? -4.187 -2.356 -0.316 1.00 91.56 87 ALA A O 1
ATOM 686 N N . VAL A 1 88 ? -2.278 -1.296 -0.857 1.00 89.88 88 VAL A N 1
ATOM 687 C CA . VAL A 1 88 ? -2.855 0.055 -0.841 1.00 89.88 88 VAL A CA 1
ATOM 688 C C . VAL A 1 88 ? -3.849 0.224 -1.988 1.00 89.88 88 VAL A C 1
ATOM 690 O O . VAL A 1 88 ? -4.973 0.630 -1.744 1.00 89.88 88 VAL A O 1
ATOM 693 N N . GLU A 1 89 ? -3.495 -0.172 -3.210 1.00 90.00 89 GLU A N 1
ATOM 694 C CA . GLU A 1 89 ? -4.396 -0.102 -4.370 1.00 90.00 89 GLU A CA 1
ATOM 695 C C . GLU A 1 89 ? -5.670 -0.938 -4.180 1.00 90.00 89 GLU A C 1
ATOM 697 O O . GLU A 1 89 ? -6.758 -0.485 -4.525 1.00 90.00 89 GLU A O 1
ATOM 702 N N . ALA A 1 90 ? -5.550 -2.139 -3.601 1.00 89.50 90 ALA A N 1
ATOM 703 C CA . ALA A 1 90 ? -6.692 -2.978 -3.237 1.00 89.50 90 ALA A CA 1
ATOM 704 C C . ALA A 1 90 ? -7.633 -2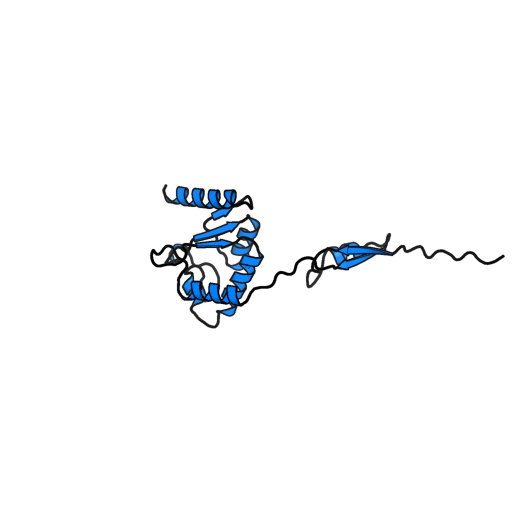.260 -2.258 1.00 89.50 90 ALA A C 1
ATOM 706 O O . ALA A 1 90 ? -8.852 -2.283 -2.422 1.00 89.50 90 ALA A O 1
ATOM 707 N N . PHE A 1 91 ? -7.061 -1.595 -1.256 1.00 88.06 91 PHE A N 1
ATOM 708 C CA . PHE A 1 91 ? -7.815 -0.799 -0.299 1.00 88.06 91 PHE A CA 1
ATOM 709 C C . PHE A 1 91 ? -8.470 0.423 -0.959 1.00 88.06 91 PHE A C 1
ATOM 711 O O . PHE A 1 91 ? -9.659 0.649 -0.762 1.00 88.06 91 PHE A O 1
ATOM 718 N N . THR A 1 92 ? -7.748 1.158 -1.808 1.00 85.31 92 THR A N 1
ATOM 719 C CA . THR A 1 92 ? -8.289 2.283 -2.588 1.00 85.31 92 THR A CA 1
ATOM 720 C C . THR A 1 92 ? -9.449 1.860 -3.474 1.00 85.31 92 THR A C 1
ATOM 722 O O . THR A 1 92 ? -10.455 2.564 -3.530 1.00 85.31 92 THR A O 1
ATOM 725 N N . LYS A 1 93 ? -9.345 0.700 -4.132 1.00 85.88 93 LYS A N 1
ATOM 726 C CA . LYS A 1 93 ? -10.440 0.127 -4.919 1.00 85.88 93 LYS A CA 1
ATOM 727 C C . LYS A 1 93 ? -11.693 -0.032 -4.057 1.00 85.88 93 LYS A C 1
ATOM 729 O O . LYS A 1 93 ? -12.732 0.506 -4.422 1.00 85.88 93 LYS A O 1
ATOM 734 N N . LEU A 1 94 ? -11.577 -0.683 -2.897 1.00 83.50 94 LEU A N 1
ATOM 735 C CA . LEU A 1 94 ? -12.705 -0.875 -1.981 1.00 83.50 94 LEU A CA 1
ATOM 736 C C . LEU A 1 94 ? -13.315 0.450 -1.523 1.00 83.50 94 LEU A C 1
ATOM 738 O O . LEU A 1 94 ? -14.529 0.617 -1.591 1.00 83.50 94 LEU A O 1
ATOM 742 N N . VAL A 1 95 ? -12.481 1.406 -1.108 1.00 76.81 95 VAL A N 1
ATOM 743 C CA . VAL A 1 95 ? -12.912 2.747 -0.682 1.00 76.81 95 VAL A CA 1
ATOM 744 C C . VAL A 1 95 ? -13.693 3.467 -1.786 1.00 76.81 95 VAL A C 1
ATOM 746 O O . VAL A 1 95 ? -14.744 4.044 -1.518 1.00 76.81 95 VAL A O 1
ATOM 749 N N . ASN A 1 96 ? -13.213 3.404 -3.028 1.00 75.56 96 ASN A N 1
ATOM 750 C CA . ASN A 1 96 ? -13.840 4.090 -4.156 1.00 75.56 96 ASN A CA 1
ATOM 751 C C . ASN A 1 96 ? -15.127 3.397 -4.624 1.00 75.56 96 ASN A C 1
ATOM 753 O O . ASN A 1 96 ? -16.105 4.072 -4.939 1.00 75.56 96 ASN A O 1
ATOM 757 N N . GLU A 1 97 ? -15.154 2.064 -4.663 1.00 74.56 97 GLU A N 1
ATOM 758 C CA . GLU A 1 97 ? -16.320 1.285 -5.111 1.00 74.56 97 GLU A CA 1
ATOM 759 C C . GLU A 1 97 ? -17.487 1.354 -4.119 1.00 74.56 97 GLU A C 1
ATOM 761 O O . GLU A 1 97 ? -18.649 1.286 -4.517 1.00 74.56 97 GLU A O 1
ATOM 766 N N . SER A 1 98 ? -17.204 1.588 -2.837 1.00 64.19 98 SER A N 1
ATOM 767 C CA . SER A 1 98 ? -18.234 1.758 -1.808 1.00 64.19 98 SER A CA 1
ATOM 768 C C . SER A 1 98 ? -18.755 3.183 -1.650 1.00 64.19 98 SER A C 1
ATOM 770 O O . SER A 1 98 ? -19.589 3.428 -0.785 1.00 64.19 98 SER A O 1
ATOM 772 N N . THR A 1 99 ? -18.400 4.115 -2.538 1.00 54.12 99 THR A N 1
ATOM 773 C CA . THR A 1 99 ? -19.005 5.463 -2.568 1.00 54.12 99 THR A CA 1
ATOM 774 C C . THR A 1 99 ? -20.530 5.458 -2.799 1.00 54.12 99 THR A C 1
ATOM 776 O O . THR A 1 99 ? -21.187 6.467 -2.553 1.00 54.12 99 THR A O 1
ATOM 779 N N . GLY A 1 100 ? -21.126 4.320 -3.188 1.00 50.19 100 GLY A N 1
ATOM 780 C CA . GLY A 1 100 ? -22.583 4.108 -3.229 1.00 50.19 100 GLY A CA 1
ATOM 781 C C . GLY A 1 100 ? -23.231 3.659 -1.907 1.00 50.19 100 GLY A C 1
ATOM 782 O O . GLY A 1 100 ? -24.451 3.738 -1.765 1.00 50.19 100 GLY A O 1
ATOM 783 N N . CYS A 1 101 ? -22.444 3.221 -0.921 1.00 46.56 101 CYS A N 1
ATOM 784 C CA . CYS A 1 101 ? -22.915 2.834 0.404 1.00 46.56 101 CYS A CA 1
ATOM 785 C C . CYS A 1 101 ? -22.020 3.457 1.473 1.00 46.56 101 CYS A C 1
ATOM 787 O O . CYS A 1 101 ? -20.892 3.040 1.704 1.00 46.56 101 CYS A O 1
ATOM 789 N N . ASP A 1 102 ? -22.610 4.404 2.187 1.00 51.78 102 ASP A N 1
ATOM 790 C CA . ASP A 1 102 ? -22.158 5.179 3.345 1.00 51.78 102 ASP A CA 1
ATOM 791 C C . ASP A 1 102 ? -21.454 4.396 4.500 1.00 51.78 102 ASP A C 1
ATOM 793 O O . ASP A 1 102 ? -21.226 4.950 5.574 1.00 51.78 102 ASP A O 1
ATOM 797 N N . GLY A 1 103 ? -21.157 3.100 4.341 1.00 53.97 103 GLY A N 1
ATOM 798 C CA . GLY A 1 103 ? -20.728 2.153 5.371 1.00 53.97 103 GLY A CA 1
ATOM 799 C C . GLY A 1 103 ? -19.223 1.881 5.476 1.00 53.97 103 GLY A C 1
ATOM 800 O O . GLY A 1 103 ? -18.754 1.689 6.595 1.00 53.97 103 GLY A O 1
ATOM 801 N N . MET A 1 104 ? -18.435 1.894 4.388 1.00 59.25 104 MET A N 1
ATOM 802 C CA . MET A 1 104 ? -17.029 1.448 4.482 1.00 59.25 104 MET A CA 1
ATOM 803 C C . MET A 1 104 ? -16.095 2.477 5.138 1.00 59.25 104 MET A C 1
ATOM 805 O O . MET A 1 104 ? -15.373 2.145 6.078 1.00 59.25 104 MET A O 1
ATOM 809 N N . LEU A 1 105 ? -16.137 3.746 4.715 1.00 57.41 105 LEU A N 1
ATOM 810 C CA . LEU A 1 105 ? -15.286 4.799 5.300 1.00 57.41 105 LEU A CA 1
ATOM 811 C C . LEU A 1 105 ? -15.655 5.086 6.763 1.00 57.41 105 LEU A C 1
ATOM 813 O O . LEU A 1 105 ? -14.781 5.219 7.623 1.00 57.41 105 LEU A O 1
ATOM 817 N N . LYS A 1 106 ? -16.958 5.031 7.074 1.00 58.34 106 LYS A N 1
ATOM 818 C CA . LYS A 1 106 ? -17.477 5.055 8.453 1.00 58.34 106 LYS A CA 1
ATOM 819 C C . LYS A 1 106 ? -17.090 3.809 9.257 1.00 58.34 106 LYS A C 1
ATOM 821 O O . LYS A 1 106 ? -17.058 3.873 10.486 1.00 58.34 106 LYS A O 1
ATOM 826 N N . GLY A 1 107 ? -16.839 2.692 8.575 1.00 59.75 107 GLY A N 1
ATOM 827 C CA . GLY A 1 107 ? -16.485 1.396 9.141 1.00 59.75 107 GLY A CA 1
ATOM 828 C C . GLY A 1 107 ? -15.099 1.380 9.780 1.00 59.75 107 GLY A C 1
ATOM 829 O O . GLY A 1 107 ? -14.927 0.874 10.884 1.00 59.75 107 GLY A O 1
ATOM 830 N N . LEU A 1 108 ? -14.130 2.024 9.125 1.00 67.94 108 LEU A N 1
ATOM 831 C CA . LEU A 1 108 ? -12.792 2.219 9.688 1.00 67.94 108 LEU A CA 1
ATOM 832 C C . LEU A 1 108 ? -12.694 3.436 10.609 1.00 67.94 108 LEU A C 1
ATOM 834 O O . LEU A 1 108 ? -11.799 3.476 11.449 1.00 67.94 108 LEU A O 1
ATOM 838 N N . GLY A 1 109 ? -13.573 4.433 10.441 1.00 71.31 109 GLY A N 1
ATOM 839 C CA . GLY A 1 109 ? -13.530 5.679 11.217 1.00 71.31 109 GLY A CA 1
ATOM 840 C C . GLY A 1 109 ? -12.262 6.506 10.974 1.00 71.31 109 GLY A C 1
ATOM 841 O O . GLY A 1 109 ? -11.905 7.343 11.800 1.00 71.31 109 GLY A O 1
ATOM 842 N N . ILE A 1 110 ? -11.566 6.236 9.865 1.00 73.19 110 ILE A N 1
ATOM 843 C CA . ILE A 1 110 ? -10.271 6.827 9.510 1.00 73.19 110 ILE A CA 1
ATOM 844 C C . ILE A 1 110 ? -10.403 7.851 8.380 1.00 73.19 110 ILE A C 1
ATOM 846 O O . ILE A 1 110 ? -9.634 8.808 8.356 1.00 73.19 110 ILE A O 1
ATOM 850 N N . LEU A 1 111 ? -11.339 7.650 7.449 1.00 75.38 111 LEU A N 1
ATOM 851 C CA . LEU A 1 111 ? -11.499 8.477 6.254 1.00 75.38 111 LEU A CA 1
ATOM 852 C C . LEU A 1 111 ? -12.833 9.230 6.295 1.00 75.38 111 LEU A C 1
ATOM 854 O O . LEU A 1 111 ? -13.848 8.705 6.757 1.00 75.38 111 LEU A O 1
ATOM 858 N N . ASP A 1 112 ? -12.809 10.463 5.812 1.00 75.44 112 ASP A N 1
ATOM 859 C CA . ASP A 1 112 ? -13.954 11.331 5.636 1.00 75.44 112 ASP A CA 1
ATOM 860 C C . ASP A 1 112 ? -14.838 10.761 4.512 1.00 75.44 112 ASP A C 1
ATOM 862 O O . ASP A 1 112 ? -14.353 10.553 3.394 1.00 75.44 112 ASP A O 1
ATOM 866 N N . PRO A 1 113 ? -16.129 10.489 4.777 1.00 70.19 113 PRO A N 1
ATOM 867 C CA . PRO A 1 113 ? -17.008 9.855 3.798 1.00 70.19 113 PRO A CA 1
ATOM 868 C C . PRO A 1 113 ? -17.256 10.673 2.525 1.00 70.19 113 PRO A C 1
ATOM 870 O O . PRO A 1 113 ? -17.639 10.098 1.512 1.00 70.19 113 PRO A O 1
ATOM 873 N N . GLN A 1 114 ? -17.090 11.998 2.572 1.00 72.19 114 GLN A N 1
ATOM 874 C CA . GLN A 1 114 ? -17.369 12.889 1.444 1.00 72.19 114 GLN A CA 1
ATOM 875 C C . GLN A 1 114 ? -16.150 13.070 0.541 1.00 72.19 114 GLN A C 1
ATOM 877 O O . GLN A 1 114 ? -16.295 13.206 -0.672 1.00 72.19 114 GLN A O 1
ATOM 882 N N . THR A 1 115 ? -14.953 13.086 1.123 1.00 75.25 115 THR A N 1
ATOM 883 C CA . THR A 1 115 ? -13.706 13.396 0.406 1.00 75.25 115 THR A CA 1
ATOM 884 C C . THR A 1 115 ? -12.812 12.178 0.179 1.00 75.25 115 THR A C 1
ATOM 886 O O . THR A 1 115 ? -11.904 12.242 -0.649 1.00 75.25 115 THR A O 1
ATOM 889 N N . GLY A 1 116 ? -13.021 11.084 0.920 1.00 74.19 116 GLY A N 1
ATOM 890 C CA . GLY A 1 116 ? -12.130 9.920 0.932 1.00 74.19 116 GLY A CA 1
ATOM 891 C C . GLY A 1 116 ? -10.763 10.188 1.578 1.00 74.19 116 GLY A C 1
ATOM 892 O O . GLY A 1 116 ? -9.913 9.302 1.591 1.00 74.19 116 GLY A O 1
ATOM 893 N N . GLN A 1 117 ? -10.538 11.392 2.113 1.00 81.81 117 GLN A N 1
ATOM 894 C CA . GLN A 1 117 ? -9.300 11.792 2.783 1.00 81.81 117 GLN A CA 1
ATOM 895 C C . GLN A 1 117 ? -9.329 11.416 4.261 1.00 81.81 117 GLN A C 1
ATOM 897 O O . GLN A 1 117 ? -10.385 11.176 4.829 1.00 81.81 117 GLN A O 1
ATOM 902 N N . ALA A 1 118 ? -8.177 11.375 4.918 1.00 79.75 118 ALA A N 1
ATOM 903 C CA . ALA A 1 118 ? -8.097 11.081 6.339 1.00 79.75 118 ALA A CA 1
ATOM 904 C C . ALA A 1 118 ? -8.870 12.096 7.195 1.00 79.75 118 ALA A C 1
ATOM 906 O O . ALA A 1 118 ? -8.643 13.301 7.100 1.00 79.75 118 ALA A O 1
ATOM 907 N N . LEU A 1 119 ? -9.716 11.594 8.100 1.00 78.62 119 LEU A N 1
ATOM 908 C CA . LEU A 1 119 ? -10.308 12.399 9.165 1.00 78.62 119 LEU A CA 1
ATOM 909 C C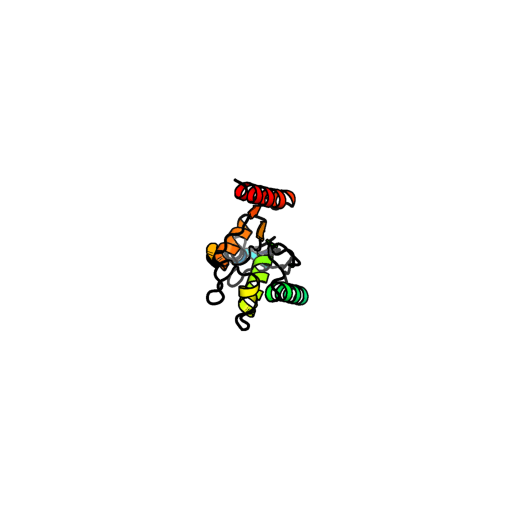 . LEU A 1 119 ? -9.197 12.961 10.066 1.00 78.62 119 LEU A C 1
ATOM 9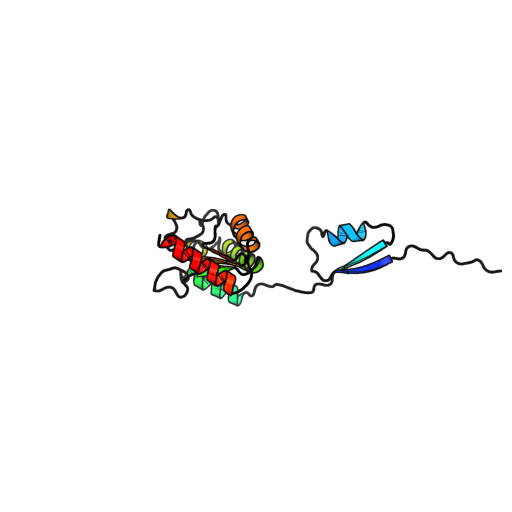11 O O . LEU A 1 119 ? -8.207 12.250 10.336 1.00 78.62 119 LEU A O 1
ATOM 915 N N . PRO A 1 120 ? -9.369 14.189 10.593 1.00 76.00 120 PRO A N 1
ATOM 916 C CA . PRO A 1 120 ? -8.526 14.711 11.659 1.00 76.00 120 PRO A CA 1
ATOM 917 C C . PRO A 1 120 ? -8.450 13.714 12.815 1.00 76.00 120 PRO A C 1
ATOM 919 O O . PRO A 1 120 ? -9.437 13.061 13.146 1.00 76.00 120 PRO A O 1
ATOM 922 N N . THR A 1 121 ? -7.280 13.582 13.443 1.00 69.00 121 THR A N 1
ATOM 923 C CA . THR A 1 121 ? -7.044 12.583 14.502 1.00 69.00 121 THR A CA 1
ATOM 924 C C . THR A 1 121 ? -8.081 12.645 15.629 1.00 69.00 121 THR A C 1
ATOM 926 O O . THR A 1 121 ? -8.492 11.598 16.118 1.00 69.00 121 THR A O 1
ATOM 929 N N . GLU A 1 122 ? -8.545 13.844 15.982 1.00 68.62 122 GLU A N 1
ATOM 930 C CA . GLU A 1 122 ? -9.549 14.089 17.031 1.00 68.62 122 GLU A CA 1
ATOM 931 C C . GLU A 1 122 ? -10.954 13.578 16.672 1.00 68.62 122 GLU A C 1
ATOM 933 O O . GLU A 1 122 ? -11.769 13.299 17.548 1.00 68.62 122 GLU A O 1
ATOM 938 N N . GLU A 1 123 ? -11.247 13.427 15.381 1.00 69.94 123 GLU A N 1
ATOM 939 C CA . GLU A 1 123 ? -12.542 12.951 14.884 1.00 69.94 123 GLU A CA 1
ATOM 940 C C . GLU A 1 123 ? -12.574 11.427 14.700 1.00 69.94 123 GLU A C 1
ATOM 942 O O . GLU A 1 123 ? -13.636 10.834 14.472 1.00 69.94 123 GLU A O 1
ATOM 947 N N . ARG A 1 124 ? -11.423 10.761 14.856 1.00 71.12 124 ARG A N 1
ATOM 948 C CA . ARG A 1 124 ? -11.301 9.302 14.776 1.00 71.12 124 ARG A CA 1
ATOM 949 C C . ARG A 1 124 ? -11.856 8.676 16.059 1.00 71.12 124 ARG A C 1
ATOM 951 O O . ARG A 1 124 ? -11.167 8.565 17.067 1.00 71.12 124 ARG A O 1
ATOM 958 N N . ARG A 1 125 ? -13.131 8.271 16.017 1.00 59.44 125 ARG A N 1
ATOM 959 C CA . ARG A 1 125 ? -13.894 7.745 17.173 1.00 59.44 125 ARG A CA 1
ATOM 960 C C . ARG A 1 125 ? -13.387 6.411 17.741 1.00 59.44 125 ARG A C 1
ATOM 962 O O . ARG A 1 125 ? -13.684 6.115 18.892 1.00 59.44 125 ARG A O 1
ATOM 969 N N . SER A 1 126 ? -12.666 5.619 16.954 1.00 63.12 126 SER A N 1
ATOM 970 C CA . SER A 1 126 ? -12.025 4.361 17.362 1.00 63.12 126 SER A CA 1
ATOM 971 C C . SER A 1 126 ? -10.679 4.250 16.663 1.00 63.12 126 SER A C 1
ATOM 973 O O . SER A 1 126 ? -10.567 4.598 15.482 1.00 63.12 126 SER A O 1
ATOM 975 N N . ARG A 1 127 ? -9.646 3.786 17.365 1.00 73.81 127 ARG A N 1
ATOM 976 C CA . ARG A 1 127 ? -8.281 3.824 16.844 1.00 73.81 127 ARG A CA 1
ATOM 977 C C . ARG A 1 127 ? -7.932 2.500 16.191 1.00 73.81 127 ARG A C 1
ATOM 979 O O . ARG A 1 127 ? -7.252 1.655 16.760 1.00 73.81 127 ARG A O 1
ATOM 986 N N . THR A 1 128 ? -8.376 2.339 14.951 1.00 84.81 128 THR A N 1
ATOM 987 C CA . THR A 1 128 ? -7.803 1.320 14.071 1.00 84.81 128 THR A CA 1
ATOM 988 C C . THR A 1 128 ? -6.318 1.609 13.887 1.00 84.81 128 THR A C 1
ATOM 990 O O . THR A 1 128 ? -5.957 2.667 13.373 1.00 84.81 128 THR A O 1
ATOM 993 N N . TYR A 1 129 ? -5.463 0.673 14.296 1.00 88.12 129 TYR A N 1
ATOM 994 C CA . TYR A 1 129 ? -4.021 0.813 14.117 1.00 88.12 129 TYR A CA 1
ATOM 995 C C . TYR A 1 129 ? -3.635 0.525 12.669 1.00 88.12 129 TYR A C 1
ATOM 997 O O . TYR A 1 129 ? -3.965 -0.538 12.147 1.00 88.12 129 TYR A O 1
ATOM 1005 N N . VAL A 1 130 ? -2.899 1.427 12.024 1.00 91.00 130 VAL A N 1
ATOM 1006 C CA . VAL A 1 130 ? -2.432 1.223 10.645 1.00 91.00 130 VAL A CA 1
ATOM 1007 C C . VAL A 1 130 ? -0.913 1.239 10.579 1.00 91.00 130 VAL A C 1
ATOM 1009 O O . VAL A 1 130 ? -0.273 2.206 10.973 1.00 91.00 130 VAL A O 1
ATOM 1012 N N . VAL A 1 131 ? -0.327 0.175 10.043 1.00 94.25 131 VAL A N 1
ATOM 1013 C CA . VAL A 1 131 ? 1.124 0.004 9.920 1.00 94.25 131 VAL A CA 1
ATOM 1014 C C . VAL A 1 131 ? 1.492 -0.196 8.458 1.00 94.25 131 VAL A C 1
ATOM 1016 O O . VAL A 1 131 ? 0.737 -0.790 7.692 1.00 94.25 131 VAL A O 1
ATOM 1019 N N . THR A 1 132 ? 2.670 0.267 8.061 1.00 95.19 132 THR A N 1
ATOM 1020 C CA . THR A 1 132 ? 3.208 0.055 6.712 1.00 95.19 132 THR A CA 1
ATOM 1021 C C . THR A 1 132 ? 4.553 -0.653 6.754 1.00 95.19 132 THR A C 1
ATOM 1023 O O . THR A 1 132 ? 5.338 -0.477 7.687 1.00 95.19 132 THR A O 1
ATOM 1026 N N . ILE A 1 133 ? 4.825 -1.460 5.728 1.00 93.50 133 ILE A N 1
ATOM 1027 C CA . ILE A 1 133 ? 6.158 -1.994 5.476 1.00 93.50 133 ILE A CA 1
ATOM 1028 C C . ILE A 1 133 ? 6.862 -1.121 4.428 1.00 93.50 133 ILE A C 1
ATOM 1030 O O . ILE A 1 133 ? 6.455 -1.040 3.266 1.00 93.50 133 ILE A O 1
ATOM 1034 N N . GLY A 1 134 ? 7.928 -0.450 4.837 1.00 90.62 134 GLY A N 1
ATOM 1035 C CA . GLY A 1 134 ? 8.730 0.396 3.967 1.00 90.62 134 GLY A CA 1
ATOM 1036 C C . GLY A 1 134 ? 8.193 1.831 3.809 1.00 90.62 134 GLY A C 1
ATOM 1037 O O . GLY A 1 134 ? 6.981 2.031 3.662 1.00 90.62 134 GLY A O 1
ATOM 1038 N N . PRO A 1 135 ? 9.094 2.830 3.703 1.00 87.56 135 PRO A N 1
ATOM 1039 C CA . PRO A 1 135 ? 8.730 4.230 3.458 1.00 87.56 135 PRO A CA 1
ATOM 1040 C C . PRO A 1 135 ? 7.926 4.449 2.172 1.00 87.56 135 PRO A C 1
ATOM 1042 O O . PRO A 1 135 ? 7.079 5.333 2.109 1.00 87.56 135 PRO A O 1
ATOM 1045 N N . THR A 1 136 ? 8.147 3.629 1.142 1.00 91.25 136 THR A N 1
ATOM 1046 C CA . THR A 1 136 ? 7.406 3.736 -0.121 1.00 91.25 136 THR A CA 1
ATOM 1047 C C . THR A 1 136 ? 5.918 3.448 0.072 1.00 91.25 136 THR A C 1
ATOM 1049 O O . THR A 1 136 ? 5.083 4.197 -0.423 1.00 91.25 136 THR A O 1
ATOM 1052 N N . THR A 1 137 ? 5.565 2.404 0.830 1.00 91.06 137 THR A N 1
ATOM 1053 C CA . THR A 1 137 ? 4.158 2.065 1.104 1.00 91.06 137 THR A CA 1
ATOM 1054 C C . THR A 1 137 ? 3.483 3.148 1.948 1.00 91.06 137 THR A C 1
ATOM 1056 O O . THR A 1 137 ? 2.333 3.498 1.693 1.00 91.06 137 THR A O 1
ATOM 1059 N N . GLN A 1 138 ? 4.211 3.722 2.913 1.00 92.06 138 GLN A N 1
ATOM 1060 C CA . GLN A 1 138 ? 3.758 4.888 3.676 1.00 92.06 138 GLN A CA 1
ATOM 1061 C C . GLN A 1 138 ? 3.476 6.084 2.769 1.00 92.06 138 GLN A C 1
ATOM 1063 O O . GLN A 1 138 ? 2.417 6.695 2.891 1.00 92.06 138 GLN A O 1
ATOM 1068 N N . GLN A 1 139 ? 4.392 6.402 1.852 1.00 90.94 139 GLN A N 1
ATOM 1069 C CA . GLN A 1 139 ? 4.210 7.516 0.929 1.00 90.94 139 GLN A CA 1
ATOM 1070 C C . GLN A 1 139 ? 2.953 7.328 0.072 1.00 90.94 139 GLN A C 1
ATOM 1072 O O . GLN A 1 139 ? 2.143 8.243 -0.023 1.00 90.94 139 GLN A O 1
ATOM 1077 N N . PHE A 1 140 ? 2.711 6.117 -0.439 1.00 89.19 140 PHE A N 1
ATOM 1078 C CA . PHE A 1 140 ? 1.492 5.823 -1.198 1.00 89.19 140 PHE A CA 1
ATOM 1079 C C . PHE A 1 140 ? 0.197 6.061 -0.407 1.00 89.19 140 PHE A C 1
ATOM 1081 O O . PHE A 1 140 ? -0.767 6.568 -0.980 1.00 89.19 140 PHE A O 1
ATOM 1088 N N . LEU A 1 141 ? 0.149 5.726 0.890 1.00 87.56 141 LEU A N 1
ATOM 1089 C CA . LEU A 1 141 ? -1.027 6.013 1.727 1.00 87.56 141 LEU A CA 1
ATOM 1090 C C . LEU A 1 141 ? -1.257 7.517 1.909 1.00 87.56 141 LEU A C 1
ATOM 1092 O O . LEU A 1 141 ? -2.402 7.971 1.863 1.00 87.56 141 LEU A O 1
ATOM 1096 N N . ARG A 1 142 ? -0.182 8.291 2.078 1.00 89.19 142 ARG A N 1
ATOM 1097 C CA . ARG A 1 142 ? -0.266 9.752 2.178 1.00 89.19 142 ARG A CA 1
ATOM 1098 C C . ARG A 1 142 ? -0.751 10.376 0.882 1.00 89.19 142 ARG A C 1
ATOM 1100 O O . ARG A 1 142 ? -1.642 11.212 0.919 1.00 89.19 142 ARG A O 1
ATOM 1107 N N . ASP A 1 143 ? -0.190 9.953 -0.243 1.00 87.56 143 ASP A N 1
ATOM 1108 C CA . ASP A 1 143 ? -0.527 10.518 -1.548 1.00 87.56 143 ASP A CA 1
ATOM 1109 C C . ASP A 1 143 ? -1.965 10.171 -1.947 1.00 87.56 143 ASP A C 1
ATOM 1111 O O . ASP A 1 143 ? -2.665 10.993 -2.531 1.00 87.56 143 ASP A O 1
ATOM 1115 N N . SER A 1 144 ? -2.426 8.964 -1.599 1.00 83.06 144 SER A N 1
ATOM 1116 C CA . SER A 1 144 ? -3.771 8.497 -1.954 1.00 83.06 144 SER A CA 1
ATOM 1117 C C . SER A 1 144 ? -4.863 9.079 -1.052 1.00 83.06 144 SER A C 1
ATOM 1119 O O . SER A 1 144 ? -5.946 9.392 -1.537 1.00 83.06 144 SER A O 1
ATOM 1121 N N . PHE A 1 145 ? -4.602 9.213 0.254 1.00 83.44 145 PHE A N 1
ATOM 1122 C CA . PHE A 1 145 ? -5.646 9.491 1.251 1.00 83.44 145 PHE A CA 1
ATOM 1123 C C . PHE A 1 145 ? -5.314 10.620 2.232 1.00 83.44 145 PHE A C 1
ATOM 1125 O O . PHE A 1 145 ? -6.073 10.840 3.173 1.00 83.44 145 PHE A O 1
ATOM 1132 N N . GLY A 1 146 ? -4.150 11.265 2.126 1.00 85.00 146 GLY A N 1
ATOM 1133 C CA . GLY A 1 146 ? -3.673 12.190 3.160 1.00 85.00 146 GLY A CA 1
ATOM 1134 C C . GLY A 1 146 ? -3.451 11.506 4.516 1.00 85.00 146 GLY A C 1
ATOM 1135 O O . GLY A 1 146 ? -3.426 12.163 5.555 1.00 85.00 146 GLY A O 1
ATOM 1136 N N . PHE A 1 147 ? -3.332 10.173 4.530 1.00 83.94 147 PHE A N 1
ATOM 1137 C CA . PHE A 1 147 ? -3.331 9.376 5.749 1.00 83.94 147 PHE A CA 1
ATOM 1138 C C . PHE A 1 147 ? -1.911 9.052 6.224 1.00 83.94 147 PHE A C 1
ATOM 1140 O O . PHE A 1 147 ? -1.108 8.460 5.504 1.00 83.94 147 PHE A O 1
ATOM 1147 N N . GLU A 1 148 ? -1.627 9.403 7.477 1.00 87.31 148 GLU A N 1
ATOM 1148 C CA . GLU A 1 148 ? -0.419 8.992 8.188 1.00 87.31 148 GLU A CA 1
ATOM 1149 C C . GLU A 1 148 ? -0.652 7.662 8.927 1.00 87.31 148 GLU A C 1
ATOM 1151 O O . GLU A 1 148 ? -1.507 7.630 9.822 1.00 87.31 148 GLU A O 1
ATOM 1156 N N . PRO A 1 149 ? 0.105 6.587 8.625 1.00 90.25 149 PRO A N 1
ATOM 1157 C CA . PRO A 1 149 ? 0.074 5.371 9.429 1.00 90.25 149 PRO A CA 1
ATOM 1158 C C . PRO A 1 149 ? 0.652 5.590 10.831 1.00 90.25 149 PRO A C 1
ATOM 1160 O O . PRO A 1 149 ? 1.571 6.374 11.042 1.00 90.25 149 PRO A O 1
ATOM 1163 N N . ASP A 1 150 ? 0.154 4.818 11.792 1.00 90.44 150 ASP A N 1
ATOM 1164 C CA . ASP A 1 150 ? 0.647 4.781 13.168 1.00 90.44 150 ASP A CA 1
ATOM 1165 C C . ASP A 1 150 ? 2.124 4.377 13.258 1.00 90.44 150 ASP A C 1
ATOM 1167 O O . ASP A 1 150 ? 2.844 4.862 14.124 1.00 90.44 150 ASP A O 1
ATOM 1171 N N . ALA A 1 151 ? 2.577 3.481 12.381 1.00 92.69 151 ALA A N 1
ATOM 1172 C CA . ALA A 1 151 ? 3.970 3.062 12.316 1.00 92.69 151 ALA A CA 1
ATOM 1173 C C . ALA A 1 151 ? 4.385 2.690 10.886 1.00 92.69 151 ALA A C 1
ATOM 1175 O O . ALA A 1 151 ? 3.576 2.255 10.060 1.00 92.69 151 ALA A O 1
ATOM 1176 N N . SER A 1 152 ? 5.677 2.825 10.605 1.00 94.62 152 SER A N 1
ATOM 1177 C CA . SER A 1 152 ? 6.281 2.453 9.328 1.00 94.62 152 SER A CA 1
ATOM 1178 C C . SER A 1 152 ? 7.609 1.759 9.583 1.00 94.62 152 SER A C 1
ATOM 1180 O O . SER A 1 152 ? 8.466 2.280 10.300 1.00 94.62 152 SER A O 1
ATOM 1182 N N . ALA A 1 153 ? 7.769 0.558 9.037 1.00 94.25 153 ALA A N 1
ATOM 1183 C CA . ALA A 1 153 ? 9.024 -0.171 9.118 1.00 94.25 153 ALA A CA 1
ATOM 1184 C C . ALA A 1 153 ? 9.998 0.350 8.059 1.00 94.25 153 ALA A C 1
ATOM 1186 O O . ALA A 1 153 ? 9.711 0.248 6.871 1.00 94.25 153 ALA A O 1
ATOM 1187 N N . GLU A 1 154 ? 11.180 0.828 8.449 1.00 90.06 154 GLU A N 1
ATOM 1188 C CA . GLU A 1 154 ? 12.208 1.225 7.473 1.00 90.06 154 GLU A CA 1
ATOM 1189 C C . GLU A 1 154 ? 12.691 0.037 6.632 1.00 90.06 154 GLU A C 1
ATOM 1191 O O . GLU A 1 154 ? 12.942 0.159 5.433 1.00 90.06 154 GLU A O 1
ATOM 1196 N N . LYS A 1 155 ? 12.805 -1.134 7.269 1.00 85.88 155 LYS A N 1
ATOM 1197 C CA . LYS A 1 155 ? 13.243 -2.377 6.633 1.00 85.88 155 LYS A CA 1
ATOM 1198 C C . LYS A 1 155 ? 12.042 -3.273 6.354 1.00 85.88 155 LYS A C 1
ATOM 1200 O O . LYS A 1 155 ? 11.258 -3.514 7.276 1.00 85.88 155 LYS A O 1
ATOM 1205 N N . PRO A 1 156 ? 11.922 -3.842 5.141 1.00 85.69 156 PRO A N 1
ATOM 1206 C CA . PRO A 1 156 ? 10.840 -4.750 4.811 1.00 85.69 156 PRO A CA 1
ATOM 1207 C C . PRO A 1 156 ? 11.073 -6.154 5.372 1.00 85.69 156 PRO A C 1
ATOM 1209 O O . PRO A 1 156 ? 11.256 -7.121 4.638 1.00 85.69 156 PRO A O 1
ATOM 1212 N N . SER A 1 157 ? 11.081 -6.258 6.700 1.00 89.19 157 SER A N 1
ATOM 1213 C CA . SER A 1 157 ? 11.212 -7.511 7.434 1.00 89.19 157 SER A CA 1
ATOM 1214 C C . SER A 1 157 ? 10.159 -7.616 8.542 1.00 89.19 157 SER A C 1
ATOM 1216 O O . SER A 1 157 ? 9.723 -6.592 9.077 1.00 89.19 157 SER A O 1
ATOM 1218 N N . PRO A 1 158 ? 9.772 -8.842 8.945 1.00 91.56 158 PRO A N 1
ATOM 1219 C CA . PRO A 1 158 ? 8.893 -9.046 10.096 1.00 91.56 158 PRO A CA 1
ATOM 1220 C C . PRO A 1 158 ? 9.406 -8.353 11.366 1.00 91.56 158 PRO A C 1
ATOM 1222 O O . PRO A 1 158 ? 8.625 -7.762 12.107 1.00 91.56 158 PRO A O 1
ATOM 1225 N N . GLN A 1 159 ? 10.724 -8.379 11.588 1.00 94.31 159 GLN A N 1
ATOM 1226 C CA . GLN A 1 159 ? 11.376 -7.714 12.715 1.00 94.31 159 GLN A CA 1
ATOM 1227 C C . GLN A 1 159 ? 11.227 -6.194 12.633 1.00 94.31 159 GLN A C 1
ATOM 1229 O O . GLN A 1 159 ? 10.851 -5.581 13.623 1.00 94.31 159 GLN A O 1
ATOM 1234 N N . GLY A 1 160 ? 11.440 -5.591 11.458 1.00 93.12 160 GLY A N 1
ATOM 1235 C CA . GLY A 1 160 ? 11.281 -4.147 11.276 1.00 93.12 160 GLY A CA 1
ATOM 1236 C C . GLY A 1 160 ? 9.845 -3.683 11.530 1.00 93.12 160 GLY A C 1
ATOM 1237 O O . GLY A 1 160 ? 9.625 -2.665 12.183 1.00 93.12 160 GLY A O 1
ATOM 1238 N N . VAL A 1 161 ? 8.856 -4.463 11.081 1.00 93.94 161 VAL A N 1
ATOM 1239 C CA . VAL A 1 161 ? 7.438 -4.210 11.387 1.00 93.94 161 VAL A CA 1
ATOM 1240 C C . VAL A 1 161 ? 7.190 -4.290 12.889 1.00 93.94 161 VAL A C 1
ATOM 1242 O O . VAL A 1 161 ? 6.628 -3.357 13.462 1.00 93.94 161 VAL A O 1
ATOM 1245 N N . TRP A 1 162 ? 7.656 -5.354 13.543 1.00 93.75 162 TRP A N 1
ATOM 1246 C CA . TRP A 1 162 ? 7.520 -5.515 14.989 1.00 93.75 162 TRP A CA 1
ATOM 1247 C C . TRP A 1 162 ? 8.150 -4.356 15.773 1.00 93.75 162 TRP A C 1
ATOM 1249 O O . TRP A 1 162 ? 7.499 -3.772 16.637 1.00 93.75 162 TRP A O 1
ATOM 1259 N N . GLU A 1 163 ? 9.388 -3.987 15.447 1.00 94.44 163 GLU A N 1
ATOM 1260 C CA . GLU A 1 163 ? 10.112 -2.875 16.070 1.00 94.44 163 GLU A CA 1
ATOM 1261 C C . GLU A 1 163 ? 9.366 -1.549 15.895 1.00 94.44 163 GLU A C 1
ATOM 1263 O O . GLU A 1 163 ? 9.196 -0.810 16.866 1.00 94.44 163 GLU A O 1
ATOM 1268 N N . SER A 1 164 ? 8.844 -1.272 14.694 1.00 93.38 164 SER A N 1
ATOM 1269 C CA . SER A 1 164 ? 8.066 -0.054 14.427 1.00 93.38 164 SER A CA 1
ATOM 1270 C C . SER A 1 164 ? 6.812 0.041 15.310 1.00 93.38 164 SER A C 1
ATOM 1272 O O . SER A 1 164 ? 6.534 1.096 15.882 1.00 93.38 164 SER A O 1
ATOM 1274 N N . ILE A 1 165 ? 6.108 -1.080 15.512 1.00 93.25 165 ILE A N 1
ATOM 1275 C CA . ILE A 1 165 ? 4.918 -1.159 16.370 1.00 93.25 165 ILE A CA 1
ATOM 1276 C C . ILE A 1 165 ? 5.293 -0.944 17.841 1.00 93.25 165 ILE A C 1
ATOM 1278 O O . ILE A 1 165 ? 4.619 -0.193 18.550 1.00 93.25 165 ILE A O 1
ATOM 1282 N N . GLN A 1 166 ? 6.368 -1.582 18.314 1.00 93.56 166 GLN A N 1
ATOM 1283 C CA . GLN A 1 166 ? 6.832 -1.432 19.697 1.00 93.56 166 GLN A CA 1
ATOM 1284 C C . GLN A 1 166 ? 7.257 0.011 19.995 1.00 93.56 166 GLN A C 1
ATOM 1286 O O . GLN A 1 166 ? 6.873 0.569 21.023 1.00 93.56 166 GLN A O 1
ATOM 1291 N N . ASN A 1 167 ? 7.997 0.641 19.081 1.00 91.06 167 ASN A N 1
ATOM 1292 C CA . ASN A 1 167 ? 8.443 2.026 19.226 1.00 91.06 167 ASN A CA 1
ATOM 1293 C C . ASN A 1 167 ? 7.259 2.993 19.320 1.00 91.06 167 ASN A C 1
ATOM 1295 O O . ASN A 1 167 ? 7.216 3.828 20.227 1.00 91.06 167 ASN A O 1
ATOM 1299 N N . HIS A 1 168 ? 6.262 2.826 18.448 1.00 89.31 168 HIS A N 1
ATOM 1300 C CA . HIS A 1 168 ? 5.031 3.613 18.488 1.00 89.31 168 HIS A CA 1
ATOM 1301 C C . HIS A 1 168 ? 4.287 3.461 19.817 1.00 89.31 168 HIS A C 1
ATOM 1303 O O . HIS A 1 168 ? 3.950 4.448 20.475 1.00 89.31 168 HIS A O 1
ATOM 1309 N N . ARG A 1 169 ? 4.101 2.220 20.279 1.00 87.44 169 ARG A N 1
ATOM 1310 C CA . ARG A 1 169 ? 3.453 1.937 21.566 1.00 87.44 169 ARG A CA 1
ATOM 1311 C C . ARG A 1 169 ? 4.176 2.619 22.733 1.00 87.44 169 ARG A C 1
ATOM 1313 O O . ARG A 1 169 ? 3.530 3.209 23.600 1.00 87.44 169 ARG A O 1
ATOM 1320 N N . ASN A 1 170 ? 5.506 2.578 22.739 1.00 86.38 170 ASN A N 1
ATOM 1321 C CA . ASN A 1 170 ? 6.317 3.194 23.786 1.00 86.38 170 ASN A CA 1
ATOM 1322 C C . ASN A 1 170 ? 6.232 4.727 23.765 1.00 86.38 170 ASN A C 1
ATOM 1324 O O . ASN A 1 170 ? 6.192 5.340 24.830 1.00 86.38 170 ASN A O 1
ATOM 1328 N N . SER A 1 171 ? 6.145 5.351 22.584 1.00 81.56 171 SER A N 1
ATOM 1329 C CA . SER A 1 171 ? 5.968 6.808 22.470 1.00 81.56 171 SER A CA 1
ATOM 1330 C C . SER A 1 171 ? 4.619 7.318 22.981 1.00 81.56 171 SER A C 1
ATOM 1332 O O . SER A 1 171 ? 4.541 8.466 23.394 1.00 81.56 171 SER A O 1
ATOM 1334 N N . ARG A 1 172 ? 3.578 6.473 23.015 1.00 70.75 172 ARG A N 1
ATOM 1335 C CA . ARG A 1 172 ? 2.258 6.821 23.577 1.00 70.75 172 ARG A CA 1
ATOM 1336 C C . ARG A 1 172 ? 2.156 6.690 25.095 1.00 70.75 172 ARG A C 1
ATOM 1338 O O . ARG A 1 172 ? 1.172 7.134 25.671 1.00 70.75 172 ARG A O 1
ATOM 1345 N N . THR A 1 173 ? 3.119 6.020 25.724 1.00 60.38 173 THR A N 1
ATOM 1346 C CA . THR A 1 173 ? 3.111 5.762 27.176 1.00 60.38 173 THR A CA 1
ATOM 1347 C C . THR A 1 173 ? 3.976 6.777 27.943 1.00 60.38 173 THR A C 1
ATOM 1349 O O . THR A 1 173 ? 4.052 6.720 29.168 1.00 60.38 173 THR A O 1
ATOM 1352 N N . ARG A 1 174 ? 4.641 7.696 27.232 1.00 46.28 174 ARG A N 1
ATOM 1353 C CA . ARG A 1 174 ? 5.375 8.840 27.788 1.00 46.28 174 ARG A CA 1
ATOM 1354 C C . ARG A 1 174 ? 4.553 10.108 27.635 1.00 46.28 174 ARG A C 1
ATOM 1356 O O . ARG A 1 174 ? 4.668 10.954 28.543 1.00 46.28 174 ARG A O 1
#

pLDDT: mean 82.27, std 14.02, range [36.53, 96.31]

InterPro domains:
  IPR036108 Tetrapyrrole biosynthesis, uroporphyrinogen III synthase superfamily [G3DSA:3.40.50.10090] (13-172)
  IPR036108 Tetrapyrrole biosynthesis, uroporphyrinogen III synthase superfamily [SSF69618] (17-100)
  IPR036108 Tetrapyrrole biosynthesis, uroporphyrinogen III synthase superfamily [SSF69618] (124-168)
  IPR039793 Uroporphyrinogen-III synthase [PTHR12390] (13-98)